Protein AF-A0A3N5E8N3-F1 (afdb_monomer_lite)

Foldseek 3Di:
DDDDDDDDDDDDDPPPPPPQDQFLVSVVVVVVVVCVVQQKDKDADPDCPPDDPQQARMKTDHPVCCVLPIEGERGGRPPGDRDPSNVVNQVVCVVVPYRYDYDD

pLDDT: mean 84.55, std 20.9, range [34.09, 98.62]

Radius of gyration: 21.03 Å; chains: 1; bounding box: 32×54×67 Å

Secondary structure (DSSP, 8-state):
-------------------S-SSHHHHHHHHHHHHHHTT-EEEE-S--TTS-TT--SEEEE-TT-GGG-EEEEEE--TTPPPPHHHHHHHHHHHHTT-EEEEE-

Structure (mmCIF, N/CA/C/O backbone):
data_AF-A0A3N5E8N3-F1
#
_entry.id   AF-A0A3N5E8N3-F1
#
loop_
_atom_site.group_PDB
_atom_site.id
_atom_site.type_symbol
_atom_site.label_atom_id
_atom_site.label_alt_id
_atom_site.label_comp_id
_atom_site.label_asym_id
_atom_site.label_entity_id
_atom_site.label_seq_id
_atom_site.pdbx_PDB_ins_code
_atom_site.Cartn_x
_atom_site.Cartn_y
_atom_site.Cartn_z
_atom_site.occupancy
_atom_site.B_iso_or_equiv
_atom_site.auth_seq_id
_atom_site.auth_comp_id
_atom_site.auth_asym_id
_atom_site.auth_atom_id
_atom_site.pdbx_PDB_model_num
ATOM 1 N N . MET A 1 1 ? -4.157 39.101 50.544 1.00 37.97 1 MET A N 1
ATOM 2 C CA . MET A 1 1 ? -4.757 40.149 49.690 1.00 37.97 1 MET A CA 1
ATOM 3 C C . MET A 1 1 ? -3.994 40.193 48.370 1.00 37.97 1 MET A C 1
ATOM 5 O O . MET A 1 1 ? -2.781 40.059 48.389 1.00 37.97 1 MET A O 1
ATOM 9 N N . HIS A 1 2 ? -4.735 40.267 47.262 1.00 34.53 2 HIS A N 1
ATOM 10 C CA . HIS A 1 2 ? -4.333 40.276 45.842 1.00 34.53 2 HIS A CA 1
ATOM 11 C C . HIS A 1 2 ? -3.105 41.179 45.528 1.00 34.53 2 HIS A C 1
ATOM 13 O O . HIS A 1 2 ? -2.884 42.145 46.244 1.00 34.53 2 HIS A O 1
ATOM 19 N N . ARG A 1 3 ? -2.307 40.999 44.460 1.00 39.47 3 ARG A N 1
ATOM 20 C CA . ARG A 1 3 ? -2.698 40.990 43.036 1.00 39.47 3 ARG A CA 1
ATOM 21 C C . ARG A 1 3 ? -1.598 40.449 42.100 1.00 39.47 3 ARG A C 1
ATOM 23 O O . ARG A 1 3 ? -0.409 40.617 42.330 1.00 39.47 3 ARG A O 1
ATOM 30 N N . HIS A 1 4 ? -2.099 39.880 41.009 1.00 35.75 4 HIS A N 1
ATOM 31 C CA . HIS A 1 4 ? -1.519 39.510 39.719 1.00 35.75 4 HIS A CA 1
ATOM 32 C C . HIS A 1 4 ? -0.325 40.318 39.173 1.00 35.75 4 HIS A C 1
ATOM 34 O O . HIS A 1 4 ? -0.393 41.538 39.051 1.00 35.75 4 HIS A O 1
ATOM 40 N N . GLY A 1 5 ? 0.676 39.589 38.666 1.00 34.09 5 GLY A N 1
ATOM 41 C CA . GLY A 1 5 ? 1.597 40.020 37.612 1.00 34.09 5 GLY A CA 1
ATOM 42 C C . GLY A 1 5 ? 1.440 39.079 36.418 1.00 34.09 5 GLY A C 1
ATOM 43 O O . GLY A 1 5 ? 1.886 37.938 36.451 1.00 34.09 5 GLY A O 1
ATOM 44 N N . THR A 1 6 ? 0.717 39.542 35.405 1.00 40.50 6 THR A N 1
ATOM 45 C CA . THR A 1 6 ? 0.292 38.772 34.232 1.00 40.50 6 THR A CA 1
ATOM 46 C C . THR A 1 6 ? 1.176 39.117 33.033 1.00 40.50 6 THR A C 1
ATOM 48 O O . THR A 1 6 ? 1.570 40.268 32.882 1.00 40.50 6 THR A O 1
ATOM 51 N N . GLN A 1 7 ? 1.311 38.147 32.123 1.00 36.31 7 GLN A N 1
ATOM 52 C CA . GLN A 1 7 ? 1.584 38.295 30.683 1.00 36.31 7 GLN A CA 1
ATOM 53 C C . GLN A 1 7 ? 3.047 38.410 30.236 1.00 36.31 7 GLN A C 1
ATOM 55 O O . GLN A 1 7 ? 3.576 39.500 30.039 1.00 36.31 7 GLN A O 1
ATOM 60 N N . GLN A 1 8 ? 3.615 37.268 29.837 1.00 43.03 8 GLN A N 1
ATOM 61 C CA . GLN A 1 8 ? 4.562 37.236 28.725 1.00 43.03 8 GLN A CA 1
ATOM 62 C C . GLN A 1 8 ? 3.820 36.727 27.482 1.00 43.03 8 GLN A C 1
ATOM 64 O O . GLN A 1 8 ? 3.396 35.578 27.385 1.00 43.03 8 GLN A O 1
ATOM 69 N N . ARG A 1 9 ? 3.552 37.665 26.572 1.00 40.75 9 ARG A N 1
ATOM 70 C CA . ARG A 1 9 ? 2.809 37.474 25.325 1.00 40.75 9 ARG A CA 1
ATOM 71 C C . ARG A 1 9 ? 3.748 36.849 24.293 1.00 40.75 9 ARG A C 1
ATOM 73 O O . ARG A 1 9 ? 4.579 37.559 23.737 1.00 40.75 9 ARG A O 1
ATOM 80 N N . TYR A 1 10 ? 3.573 35.573 23.967 1.00 36.00 10 TYR A N 1
ATOM 81 C CA . TYR A 1 10 ? 4.118 35.014 22.729 1.00 36.00 10 TYR A CA 1
ATOM 82 C C . TYR A 1 10 ? 3.103 35.243 21.607 1.00 36.00 10 TYR A C 1
ATOM 84 O O . TYR A 1 10 ? 2.073 34.578 21.520 1.00 36.00 10 TYR A O 1
ATOM 92 N N . ARG A 1 11 ? 3.361 36.252 20.768 1.00 49.19 11 ARG A N 1
ATOM 93 C CA . ARG A 1 11 ? 2.605 36.511 19.540 1.00 49.19 11 ARG A CA 1
ATOM 94 C C . ARG A 1 11 ? 3.473 36.210 18.320 1.00 49.19 11 ARG A C 1
ATOM 96 O O . ARG A 1 11 ? 4.503 36.838 18.133 1.00 49.19 11 ARG A O 1
ATOM 103 N N . ARG A 1 12 ? 2.888 35.374 17.457 1.00 46.28 12 ARG A N 1
ATOM 104 C CA . ARG A 1 12 ? 3.010 35.311 15.990 1.00 46.28 12 ARG A CA 1
ATOM 105 C C . ARG A 1 12 ? 4.297 34.749 15.396 1.00 46.28 12 ARG A C 1
ATOM 107 O O . ARG A 1 12 ? 5.239 35.459 15.084 1.00 46.28 12 ARG A O 1
ATOM 114 N N . GLY A 1 13 ? 4.171 33.473 15.062 1.00 40.22 13 GLY A N 1
ATOM 115 C CA . GLY A 1 13 ? 4.896 32.788 14.006 1.00 40.22 13 GLY A CA 1
ATOM 116 C C . GLY A 1 13 ? 4.363 31.366 13.922 1.00 40.22 13 GLY A C 1
ATOM 117 O O . GLY A 1 13 ? 5.089 30.434 14.234 1.00 40.22 13 GLY A O 1
ATOM 118 N N . ALA A 1 14 ? 3.068 31.193 13.626 1.00 50.19 14 ALA A N 1
ATOM 119 C CA . ALA A 1 14 ? 2.513 29.868 13.360 1.00 50.19 14 ALA A CA 1
ATOM 120 C C . ALA A 1 14 ? 3.075 29.393 12.015 1.00 50.19 14 ALA A C 1
ATOM 122 O O . ALA A 1 14 ? 2.446 29.536 10.973 1.00 50.19 14 ALA A O 1
ATOM 123 N N . MET A 1 15 ? 4.306 28.893 12.048 1.00 44.75 15 MET A N 1
ATOM 124 C CA . MET A 1 15 ? 4.814 27.991 11.037 1.00 44.75 15 MET A CA 1
ATOM 125 C C . MET A 1 15 ? 4.008 26.718 11.248 1.00 44.75 15 MET A C 1
ATOM 127 O O . MET A 1 15 ? 4.274 25.966 12.180 1.00 44.75 15 MET A O 1
ATOM 131 N N . THR A 1 16 ? 2.938 26.532 10.477 1.00 51.41 16 THR A N 1
ATOM 132 C CA . THR A 1 16 ? 2.376 25.193 10.322 1.00 51.41 16 THR A CA 1
ATOM 133 C C . THR A 1 16 ? 3.546 24.338 9.847 1.00 51.41 16 THR A C 1
ATOM 135 O O . THR A 1 16 ? 4.062 24.638 8.763 1.00 51.41 16 THR A O 1
ATOM 138 N N . PRO A 1 17 ? 4.058 23.371 10.633 1.00 50.78 17 PRO A N 1
ATOM 139 C CA . PRO A 1 17 ? 5.013 22.439 10.065 1.00 50.78 17 PRO A CA 1
ATOM 140 C C . PRO A 1 17 ? 4.329 21.840 8.837 1.00 50.78 17 PRO A C 1
ATOM 142 O O . PRO A 1 17 ? 3.120 21.593 8.870 1.00 50.78 17 PRO A O 1
ATOM 145 N N . ASP A 1 18 ? 5.068 21.721 7.738 1.00 53.91 18 ASP A N 1
ATOM 146 C CA . ASP A 1 18 ? 4.606 20.997 6.561 1.00 53.91 18 ASP A CA 1
ATOM 147 C C . ASP A 1 18 ? 4.234 19.590 7.050 1.00 53.91 18 ASP A C 1
ATOM 149 O O . ASP A 1 18 ? 5.102 18.770 7.326 1.00 53.91 18 ASP A O 1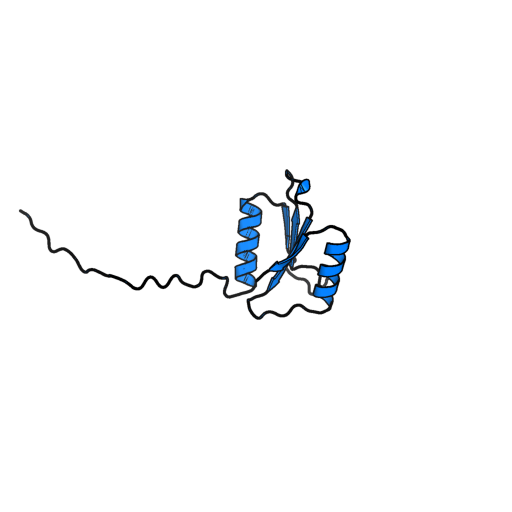
ATOM 153 N N . MET A 1 19 ? 2.940 19.368 7.294 1.00 55.97 19 MET A N 1
ATOM 154 C CA . MET A 1 19 ? 2.382 18.104 7.787 1.00 55.97 19 MET A CA 1
ATOM 155 C C . MET A 1 19 ? 2.391 17.043 6.682 1.00 55.97 19 MET A C 1
ATOM 157 O O . MET A 1 19 ? 1.908 15.930 6.892 1.00 55.97 19 MET A O 1
ATOM 161 N N . ALA A 1 20 ? 2.905 17.385 5.495 1.00 60.22 20 ALA A N 1
ATOM 162 C CA . ALA A 1 20 ? 3.214 16.411 4.475 1.00 60.22 20 ALA A CA 1
ATOM 163 C C . ALA A 1 20 ? 4.209 15.391 5.053 1.00 60.22 20 ALA A C 1
ATOM 165 O O . ALA A 1 20 ? 5.226 15.791 5.629 1.00 60.22 20 ALA A O 1
ATOM 166 N N . PRO A 1 21 ? 3.937 14.083 4.921 1.00 62.00 21 PRO A N 1
ATOM 167 C CA . PRO A 1 21 ? 4.852 13.060 5.400 1.00 62.00 21 PRO A CA 1
ATOM 168 C C . PRO A 1 21 ? 6.237 13.284 4.791 1.00 62.00 21 PRO A C 1
ATOM 170 O O . PRO A 1 21 ? 6.405 13.439 3.577 1.00 62.00 21 PRO A O 1
ATOM 173 N N . THR A 1 22 ? 7.249 13.334 5.652 1.00 73.56 22 THR A N 1
ATOM 174 C CA . THR A 1 22 ? 8.623 13.633 5.239 1.00 73.56 22 THR A CA 1
ATOM 175 C C . THR A 1 22 ? 9.313 12.403 4.651 1.00 73.56 22 THR A C 1
ATOM 177 O O . THR A 1 22 ? 10.272 12.533 3.884 1.00 73.56 22 THR A O 1
ATOM 180 N N . SER A 1 23 ? 8.783 11.206 4.934 1.00 90.19 23 SER A N 1
ATOM 181 C CA . SER A 1 23 ? 9.264 9.926 4.414 1.00 90.19 23 SER A CA 1
ATOM 182 C C . SER A 1 23 ? 8.146 9.022 3.878 1.00 90.19 23 SER A C 1
ATOM 184 O O . SER A 1 23 ? 6.974 9.156 4.219 1.00 90.19 23 SER A O 1
ATOM 186 N N . GLU A 1 24 ? 8.536 8.044 3.056 1.00 91.88 24 GLU A N 1
ATOM 187 C CA . GLU A 1 24 ? 7.642 6.992 2.545 1.00 91.88 24 GLU A CA 1
ATOM 188 C C . GLU A 1 24 ? 7.024 6.165 3.681 1.00 91.88 24 GLU A C 1
ATOM 190 O O . GLU A 1 24 ? 5.850 5.812 3.627 1.00 91.88 24 GLU A O 1
ATOM 195 N N . ARG A 1 25 ? 7.795 5.930 4.750 1.00 91.69 25 ARG A N 1
ATOM 196 C CA . ARG A 1 25 ? 7.330 5.219 5.942 1.00 91.69 25 ARG A CA 1
ATOM 197 C C . ARG A 1 25 ? 6.234 5.992 6.675 1.00 91.69 25 ARG A C 1
ATOM 199 O O . ARG A 1 25 ? 5.217 5.403 7.020 1.00 91.69 25 ARG A O 1
ATOM 206 N N . GLU A 1 26 ? 6.429 7.288 6.906 1.00 92.75 26 GLU A N 1
ATOM 207 C CA . GLU A 1 26 ? 5.418 8.130 7.562 1.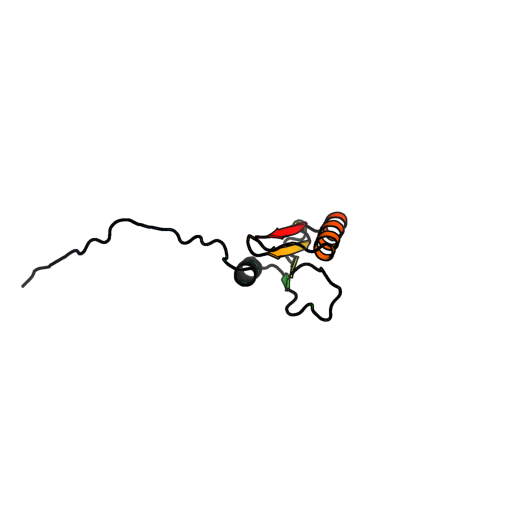00 92.75 26 GLU A CA 1
ATOM 208 C C . GLU A 1 26 ? 4.140 8.212 6.724 1.00 92.75 26 GLU A C 1
ATOM 210 O O . GLU A 1 26 ? 3.042 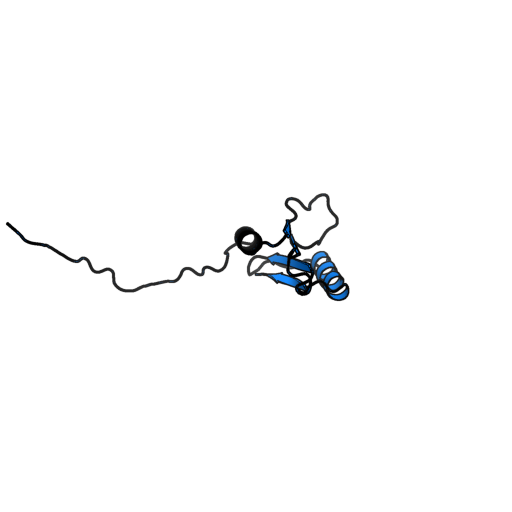8.103 7.267 1.00 92.75 26 GLU A O 1
ATOM 215 N N . LEU A 1 27 ? 4.271 8.337 5.397 1.00 93.38 27 LEU A N 1
ATOM 216 C CA . LEU A 1 27 ? 3.125 8.287 4.489 1.00 93.38 27 LEU A CA 1
ATOM 217 C C . LEU A 1 27 ? 2.383 6.951 4.622 1.00 93.38 27 LEU A C 1
ATOM 219 O O . LEU A 1 27 ? 1.159 6.935 4.720 1.00 93.38 27 LEU A O 1
ATOM 223 N N . GLN A 1 28 ? 3.112 5.835 4.672 1.00 94.50 28 GLN A N 1
ATOM 224 C CA . GLN A 1 28 ? 2.518 4.517 4.878 1.00 94.50 28 GLN A CA 1
ATOM 225 C C . GLN A 1 28 ? 1.764 4.424 6.202 1.00 94.50 28 GLN A C 1
ATOM 227 O O . GLN A 1 28 ? 0.630 3.951 6.210 1.00 94.50 28 GLN A O 1
ATOM 232 N N . GLU A 1 29 ? 2.356 4.888 7.302 1.00 94.38 29 GLU A N 1
ATOM 233 C CA . GLU A 1 29 ? 1.714 4.892 8.620 1.00 94.38 29 GLU A CA 1
ATOM 234 C C . GLU A 1 29 ? 0.417 5.721 8.609 1.00 94.38 29 GLU A C 1
ATOM 236 O O . GLU A 1 29 ? -0.609 5.257 9.109 1.00 94.38 29 GLU A O 1
ATOM 241 N N . GLN A 1 30 ? 0.414 6.891 7.958 1.00 95.06 30 GLN A N 1
ATOM 242 C CA . GLN A 1 30 ? -0.784 7.727 7.809 1.00 95.06 30 GLN A CA 1
ATOM 243 C C . GLN A 1 30 ? -1.872 7.059 6.957 1.00 95.06 30 GLN A C 1
ATOM 245 O O . GLN A 1 30 ? -3.034 7.019 7.361 1.00 95.06 30 GLN A O 1
ATOM 250 N N . VAL A 1 31 ? -1.514 6.508 5.792 1.00 95.50 31 VAL A N 1
ATOM 251 C CA . VAL A 1 31 ? -2.465 5.824 4.897 1.00 95.50 31 VAL A CA 1
ATOM 252 C C . VAL A 1 31 ? -3.078 4.607 5.587 1.00 95.50 31 VAL A C 1
ATOM 254 O O . VAL A 1 31 ? -4.286 4.394 5.497 1.00 95.50 31 VAL A O 1
ATOM 257 N N . VAL A 1 32 ? -2.266 3.832 6.307 1.00 95.88 32 VAL A N 1
ATOM 258 C CA . VAL A 1 32 ? -2.716 2.690 7.109 1.00 95.88 32 VAL A CA 1
ATOM 259 C C . VAL A 1 32 ? -3.694 3.131 8.196 1.00 95.88 32 VAL A C 1
ATOM 261 O O . VAL A 1 32 ? -4.774 2.553 8.298 1.00 95.88 32 VAL A O 1
ATOM 264 N N . ALA A 1 33 ? -3.357 4.172 8.961 1.00 96.56 33 ALA A N 1
ATOM 265 C CA . ALA A 1 33 ? -4.226 4.680 10.017 1.00 96.56 33 ALA A CA 1
ATOM 266 C C . ALA A 1 33 ? -5.574 5.175 9.468 1.00 96.56 33 ALA A C 1
ATOM 268 O O . ALA A 1 33 ? -6.613 4.919 10.071 1.00 96.56 33 ALA A O 1
ATOM 269 N N . LEU A 1 34 ? -5.578 5.843 8.309 1.00 97.06 34 LEU A N 1
ATOM 270 C CA . LEU A 1 34 ? -6.808 6.280 7.645 1.00 97.06 34 LEU A CA 1
ATOM 271 C C . LEU A 1 34 ? -7.631 5.096 7.132 1.00 97.06 34 LEU A C 1
ATOM 273 O O . LEU A 1 34 ? -8.842 5.069 7.331 1.00 97.06 34 LEU A O 1
ATOM 277 N N . ALA A 1 35 ? -6.992 4.116 6.493 1.00 97.06 35 ALA A N 1
ATOM 278 C CA . ALA A 1 35 ? -7.667 2.905 6.039 1.00 97.06 35 ALA A CA 1
ATOM 279 C C . ALA A 1 35 ? -8.364 2.196 7.212 1.00 97.06 35 ALA A C 1
ATOM 281 O O . ALA A 1 35 ? -9.548 1.880 7.106 1.00 97.06 35 ALA A O 1
ATOM 282 N N . ASP A 1 36 ? -7.671 2.042 8.342 1.00 97.19 36 ASP A N 1
ATOM 283 C CA . ASP A 1 36 ? -8.222 1.421 9.548 1.00 97.19 36 ASP A CA 1
ATOM 284 C C . ASP A 1 36 ? -9.364 2.265 10.147 1.00 97.19 36 ASP A C 1
ATOM 286 O O . ASP A 1 36 ? -10.431 1.730 10.453 1.00 97.19 36 ASP A O 1
ATOM 290 N N . LEU A 1 37 ? -9.189 3.590 10.245 1.00 98.12 37 LEU A N 1
ATOM 291 C CA . LEU A 1 37 ? -10.204 4.522 10.757 1.00 98.12 37 LEU A CA 1
ATOM 292 C C . LEU A 1 37 ? -11.506 4.477 9.946 1.00 98.12 37 LEU A C 1
ATOM 294 O O . LEU A 1 37 ? -12.594 4.556 10.514 1.00 98.12 37 LEU A O 1
ATOM 298 N N . TYR A 1 38 ? -11.396 4.354 8.623 1.00 97.75 38 TYR A N 1
ATOM 299 C CA . TYR A 1 38 ? -12.541 4.296 7.716 1.00 9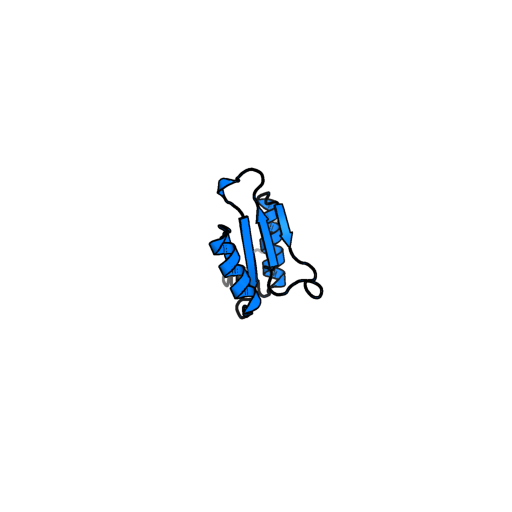7.75 38 TYR A CA 1
ATOM 300 C C . TYR A 1 38 ? -13.001 2.866 7.400 1.00 97.75 38 TYR A C 1
ATOM 302 O O . TYR A 1 38 ? -13.870 2.693 6.553 1.00 97.75 38 TYR A O 1
ATOM 310 N N . GLY A 1 39 ? -12.459 1.846 8.072 1.00 97.75 39 GLY A N 1
ATOM 311 C CA . GLY A 1 39 ? -12.942 0.466 7.968 1.00 97.75 39 GLY A CA 1
ATOM 312 C C . GLY A 1 39 ? -12.574 -0.262 6.672 1.00 97.75 39 GLY A C 1
ATOM 313 O O . GLY A 1 39 ? -13.256 -1.214 6.289 1.00 97.75 39 GLY A O 1
ATOM 314 N N . TRP A 1 40 ? -11.510 0.154 5.986 1.00 98.50 40 TRP A N 1
ATOM 315 C CA . TRP A 1 40 ? -10.983 -0.561 4.826 1.00 98.50 40 TRP A CA 1
ATOM 316 C C . TRP A 1 40 ? -10.250 -1.836 5.252 1.00 98.50 40 TRP A C 1
ATOM 318 O O . TRP A 1 40 ? -9.389 -1.817 6.130 1.00 98.50 40 TRP A O 1
ATOM 328 N N . LEU A 1 41 ? -10.521 -2.943 4.562 1.00 98.06 41 LEU A N 1
ATOM 329 C CA . LEU A 1 41 ? -9.685 -4.136 4.632 1.00 98.06 41 LEU A CA 1
ATOM 330 C C . LEU A 1 41 ? -8.469 -3.912 3.742 1.00 98.06 41 LEU A C 1
ATOM 332 O O . LEU A 1 41 ? -8.609 -3.765 2.529 1.00 98.06 41 LEU A O 1
ATOM 336 N N . ARG A 1 42 ? -7.278 -3.888 4.338 1.00 96.94 42 ARG A N 1
ATOM 337 C CA . ARG A 1 42 ? -6.025 -3.610 3.633 1.00 96.94 42 ARG A CA 1
ATOM 338 C C . ARG A 1 42 ? -5.009 -4.736 3.775 1.00 96.94 42 ARG A C 1
ATOM 340 O O . ARG A 1 42 ? -4.923 -5.407 4.799 1.00 96.94 42 ARG A O 1
ATOM 347 N N . TYR A 1 43 ? -4.168 -4.851 2.763 1.00 95.88 43 TYR A N 1
ATOM 348 C CA . TYR A 1 43 ? -2.927 -5.602 2.764 1.00 95.88 43 TYR A CA 1
ATOM 349 C C . TYR A 1 43 ? -1.789 -4.640 2.421 1.00 95.88 43 TYR A C 1
ATOM 351 O O . TYR A 1 43 ? -1.923 -3.837 1.502 1.00 95.88 43 TYR A O 1
ATOM 359 N N . HIS A 1 44 ? -0.681 -4.712 3.155 1.00 91.25 44 HIS A N 1
ATOM 360 C CA . HIS A 1 44 ? 0.539 -3.976 2.830 1.00 91.25 44 HIS A CA 1
ATOM 361 C C . HIS A 1 44 ? 1.731 -4.931 2.880 1.00 91.25 44 HIS A C 1
ATOM 363 O O . HIS A 1 44 ? 1.815 -5.783 3.770 1.00 91.25 44 HIS A O 1
ATOM 369 N N . THR A 1 45 ? 2.639 -4.816 1.915 1.00 77.75 45 THR A N 1
ATOM 370 C CA . THR A 1 45 ? 3.761 -5.752 1.784 1.00 77.75 45 THR A CA 1
ATOM 371 C C . THR A 1 45 ? 4.890 -5.335 2.724 1.00 77.75 45 THR A C 1
ATOM 373 O O . THR A 1 45 ? 5.620 -4.394 2.440 1.00 77.75 45 THR A O 1
ATOM 376 N N . PHE A 1 46 ? 5.052 -6.029 3.852 1.00 73.25 46 PHE A N 1
ATOM 377 C CA . PHE A 1 46 ? 6.071 -5.678 4.853 1.00 73.25 46 PHE A CA 1
ATOM 378 C C . PHE A 1 46 ? 7.512 -5.975 4.389 1.00 73.25 46 PHE A C 1
ATOM 380 O O . PHE A 1 46 ? 8.439 -5.244 4.730 1.0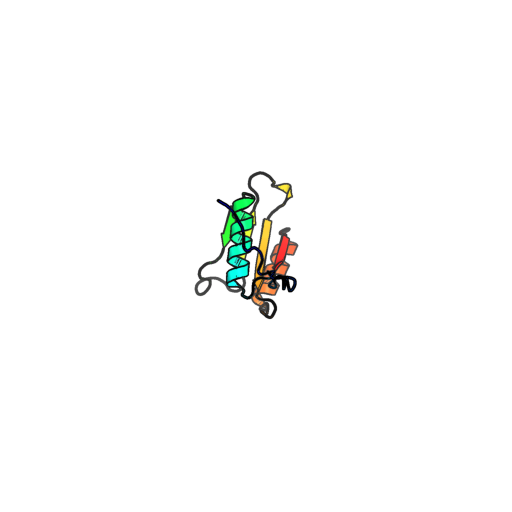0 73.25 46 PHE A O 1
ATOM 387 N N . ASP A 1 47 ? 7.709 -7.036 3.598 1.00 78.25 47 ASP A N 1
ATOM 388 C CA . ASP A 1 47 ? 8.998 -7.393 2.992 1.00 78.25 47 ASP A CA 1
ATOM 389 C C . ASP A 1 47 ? 8.780 -8.028 1.612 1.00 78.25 47 ASP A C 1
ATOM 391 O O . ASP A 1 47 ? 8.308 -9.159 1.494 1.00 78.25 47 ASP A O 1
ATOM 395 N N . SER A 1 48 ? 9.115 -7.290 0.555 1.00 78.69 48 SER A N 1
ATOM 396 C CA . SER A 1 48 ? 8.908 -7.702 -0.838 1.00 78.69 48 SER A CA 1
ATOM 397 C C . SER A 1 48 ? 10.108 -8.424 -1.458 1.00 78.69 48 SER A C 1
ATOM 399 O O . SER A 1 48 ? 10.024 -8.875 -2.599 1.00 78.69 48 SER A O 1
ATOM 401 N N . ARG A 1 49 ? 11.226 -8.591 -0.733 1.00 82.75 49 ARG A N 1
ATOM 402 C CA . ARG A 1 49 ? 12.493 -9.102 -1.303 1.00 82.75 49 ARG A CA 1
ATOM 403 C C . ARG A 1 49 ? 12.419 -10.542 -1.817 1.00 82.75 49 ARG A C 1
ATOM 405 O O . ARG A 1 49 ? 13.289 -10.958 -2.575 1.00 82.75 49 ARG A O 1
ATOM 412 N N . ARG A 1 50 ? 11.412 -11.311 -1.393 1.00 87.12 50 ARG A N 1
ATOM 413 C CA . ARG A 1 50 ? 11.160 -12.699 -1.828 1.00 87.12 50 ARG A CA 1
ATOM 414 C C . ARG A 1 50 ? 9.904 -12.841 -2.694 1.00 87.12 50 ARG A C 1
ATOM 416 O O . ARG A 1 50 ? 9.458 -13.959 -2.936 1.00 87.12 50 ARG A O 1
ATOM 423 N N . SER A 1 51 ? 9.346 -11.725 -3.150 1.00 87.38 51 SER A N 1
ATOM 424 C CA . SER A 1 51 ? 8.121 -11.672 -3.945 1.00 87.38 51 SER A CA 1
ATOM 425 C C . SER A 1 51 ? 8.415 -11.223 -5.374 1.00 87.38 51 SER A C 1
ATOM 427 O O . SER A 1 51 ? 9.481 -10.682 -5.673 1.00 87.38 51 SER A O 1
ATOM 429 N N . SER A 1 52 ? 7.447 -11.429 -6.271 1.00 89.75 52 SER A N 1
ATOM 430 C CA . SER A 1 52 ? 7.517 -10.836 -7.610 1.00 89.75 52 SER A CA 1
ATOM 431 C C . SER A 1 52 ? 7.616 -9.308 -7.498 1.00 89.75 52 SER A C 1
ATOM 433 O O . SER A 1 52 ? 6.869 -8.708 -6.719 1.00 89.75 52 SER A O 1
ATOM 435 N N . PRO A 1 53 ? 8.523 -8.660 -8.245 1.00 92.50 53 PRO A N 1
ATOM 436 C CA . PRO A 1 53 ? 8.799 -7.245 -8.063 1.00 92.50 53 PRO A CA 1
ATOM 437 C C . PRO A 1 53 ? 7.638 -6.362 -8.527 1.00 92.50 53 PRO A C 1
ATOM 439 O O . PRO A 1 53 ? 6.944 -6.653 -9.503 1.00 92.50 53 PRO A O 1
ATOM 442 N N . GLY A 1 54 ? 7.504 -5.219 -7.858 1.00 94.19 54 GLY A N 1
ATOM 443 C CA . GLY A 1 54 ? 6.693 -4.091 -8.303 1.00 94.19 54 GLY A CA 1
ATOM 444 C C . GLY A 1 54 ? 5.202 -4.162 -7.993 1.00 94.19 54 GLY A C 1
ATOM 445 O O . GLY A 1 54 ? 4.470 -3.289 -8.448 1.00 94.19 54 GLY A O 1
ATOM 446 N N . PHE A 1 55 ? 4.744 -5.155 -7.230 1.00 95.56 55 PHE A N 1
ATOM 447 C CA . PHE A 1 55 ? 3.393 -5.095 -6.682 1.00 95.56 55 PHE A CA 1
ATOM 448 C C . PHE A 1 55 ? 3.248 -3.850 -5.780 1.00 95.56 55 PHE A C 1
ATOM 450 O O . PHE A 1 55 ? 4.210 -3.542 -5.071 1.00 95.56 55 PHE A O 1
ATOM 457 N N . PRO A 1 56 ? 2.103 -3.139 -5.801 1.00 95.88 56 PRO A N 1
ATOM 458 C CA . PRO A 1 56 ? 1.923 -1.920 -5.012 1.00 95.88 56 PRO A CA 1
ATOM 459 C C . PRO A 1 56 ? 2.111 -2.136 -3.507 1.00 95.88 56 PRO A C 1
ATOM 461 O O . PRO A 1 56 ? 1.789 -3.202 -2.974 1.00 95.88 56 PRO A O 1
ATOM 464 N N . ASP A 1 57 ? 2.583 -1.094 -2.822 1.00 94.94 57 ASP A N 1
ATOM 465 C CA . ASP A 1 57 ? 2.872 -1.128 -1.383 1.00 94.94 57 ASP A CA 1
ATOM 466 C C . ASP A 1 57 ? 1.635 -1.461 -0.537 1.00 94.94 57 ASP A C 1
ATOM 468 O O . ASP A 1 57 ? 1.745 -2.176 0.463 1.00 94.94 57 ASP A O 1
ATOM 472 N N . LEU A 1 58 ? 0.455 -0.984 -0.952 1.00 96.44 58 LEU A N 1
ATOM 473 C CA . LEU A 1 58 ? -0.818 -1.219 -0.274 1.00 96.44 58 LEU A CA 1
ATOM 474 C C . LEU A 1 58 ? -1.936 -1.558 -1.264 1.00 96.44 58 LEU A C 1
ATOM 476 O O . LEU A 1 58 ? -2.100 -0.901 -2.288 1.00 96.44 58 LEU A O 1
ATOM 480 N N . VAL A 1 59 ? -2.763 -2.543 -0.921 1.00 97.69 59 VAL A N 1
ATOM 481 C CA . VAL A 1 59 ? -4.027 -2.846 -1.607 1.00 97.69 59 VAL A CA 1
ATOM 482 C C . VAL A 1 59 ? -5.147 -2.881 -0.582 1.00 97.69 59 VAL A C 1
ATOM 484 O O . VAL A 1 59 ? -4.970 -3.443 0.496 1.00 97.69 59 VAL A O 1
ATOM 487 N N . ALA A 1 60 ? -6.295 -2.287 -0.897 1.00 98.19 60 ALA A N 1
ATOM 488 C CA . ALA A 1 60 ? -7.426 -2.235 0.015 1.00 98.19 60 ALA A CA 1
ATOM 489 C C . ALA A 1 60 ? -8.780 -2.355 -0.691 1.00 98.19 60 ALA A C 1
ATOM 491 O O . ALA A 1 60 ? -8.937 -1.969 -1.850 1.00 98.19 60 ALA A O 1
ATOM 492 N N . VAL A 1 61 ? -9.762 -2.870 0.047 1.00 98.44 61 VAL A N 1
ATOM 493 C CA . VAL A 1 61 ? -11.177 -2.951 -0.334 1.00 98.44 61 VAL A CA 1
ATOM 494 C C . VAL A 1 61 ? -12.049 -2.520 0.837 1.00 98.44 61 VAL A C 1
ATOM 496 O O . VAL A 1 61 ? -11.718 -2.784 1.994 1.00 98.44 61 VAL A O 1
ATOM 499 N N . HIS A 1 62 ? -13.175 -1.870 0.558 1.00 98.38 62 HIS A N 1
ATOM 500 C CA . HIS A 1 62 ? -14.119 -1.508 1.607 1.00 98.38 62 HIS A CA 1
ATOM 501 C C . HIS A 1 62 ? -15.219 -2.578 1.722 1.00 98.38 62 HIS A C 1
ATOM 503 O O . HIS A 1 62 ? -16.007 -2.743 0.787 1.00 98.38 62 HIS A O 1
ATOM 509 N N . PRO A 1 63 ? -15.340 -3.291 2.858 1.00 97.81 63 PRO A N 1
ATOM 510 C CA . PRO A 1 63 ? -16.228 -4.452 2.977 1.00 97.81 63 PRO A CA 1
ATOM 511 C C . PRO A 1 63 ? -17.719 -4.106 2.852 1.00 97.81 63 PRO A C 1
ATOM 513 O O . PRO A 1 63 ? -18.518 -4.964 2.494 1.00 97.81 63 PRO A O 1
ATOM 516 N N . LEU A 1 64 ? -18.103 -2.853 3.130 1.00 98.06 64 LEU A N 1
ATOM 517 C CA . LEU A 1 64 ? -19.500 -2.386 3.093 1.00 98.06 64 LEU A CA 1
ATOM 518 C C . LEU A 1 64 ? -19.807 -1.411 1.940 1.00 98.06 64 LEU A C 1
ATOM 520 O O . LEU A 1 64 ? -20.890 -0.824 1.907 1.00 98.06 64 LEU A O 1
ATOM 524 N N . ARG A 1 65 ? -18.834 -1.163 1.054 1.00 97.62 65 ARG A N 1
ATOM 525 C CA . ARG A 1 65 ? -18.938 -0.211 -0.070 1.00 97.62 65 ARG A CA 1
ATOM 526 C C . ARG A 1 65 ? -18.297 -0.827 -1.321 1.00 97.62 65 ARG A C 1
ATOM 528 O O . ARG A 1 65 ? -17.240 -0.367 -1.754 1.00 97.62 65 ARG A O 1
ATOM 535 N N . PRO A 1 66 ? -18.864 -1.924 -1.857 1.00 94.25 66 PRO A N 1
ATOM 536 C CA . PRO A 1 66 ? -18.291 -2.636 -3.001 1.00 94.25 66 PRO A CA 1
ATOM 537 C C . PRO A 1 66 ? -18.155 -1.761 -4.257 1.00 94.25 66 PRO A C 1
ATOM 539 O O . PRO A 1 66 ? -17.264 -1.990 -5.069 1.00 94.25 66 PRO A O 1
ATOM 542 N N . GLU A 1 67 ? -18.989 -0.731 -4.402 1.00 97.12 67 GLU A N 1
ATOM 543 C CA . GLU A 1 67 ? -18.945 0.243 -5.492 1.00 97.12 67 GLU A CA 1
ATOM 544 C C . GLU A 1 67 ? -17.671 1.103 -5.505 1.00 97.12 67 GLU A C 1
ATOM 546 O O . GLU A 1 67 ? -17.342 1.686 -6.535 1.00 97.12 67 GLU A O 1
ATOM 551 N N . TRP A 1 68 ? -16.929 1.168 -4.392 1.00 96.94 68 TRP A N 1
ATOM 552 C CA . TRP A 1 68 ? -15.623 1.838 -4.333 1.00 96.94 68 TRP A CA 1
ATOM 553 C C . TRP A 1 68 ? -14.489 0.986 -4.919 1.00 96.94 68 TRP A C 1
ATOM 555 O O . TRP A 1 68 ? -13.394 1.497 -5.156 1.00 96.94 68 TRP A O 1
ATOM 565 N N . GLY A 1 69 ? -14.745 -0.300 -5.173 1.00 97.31 69 GLY A N 1
ATOM 566 C CA . GLY A 1 69 ? -13.814 -1.202 -5.834 1.00 97.31 69 GLY A CA 1
ATOM 567 C C . GLY A 1 69 ? -12.534 -1.488 -5.042 1.00 97.31 69 GLY A C 1
ATOM 568 O O . GLY A 1 69 ? -12.464 -1.353 -3.819 1.00 97.31 69 GLY A O 1
ATOM 569 N N . ILE A 1 70 ? -11.515 -1.938 -5.775 1.00 98.44 70 ILE A N 1
ATOM 570 C CA . ILE A 1 70 ? -10.177 -2.219 -5.247 1.00 98.44 70 ILE A CA 1
ATOM 571 C C . ILE A 1 70 ? -9.318 -0.972 -5.423 1.00 98.44 70 ILE A C 1
ATOM 573 O O . ILE A 1 70 ? -9.199 -0.457 -6.536 1.00 98.44 70 ILE A O 1
ATOM 577 N N . ILE A 1 71 ? -8.664 -0.533 -4.352 1.00 98.12 71 ILE A N 1
ATOM 578 C CA . ILE A 1 71 ? -7.643 0.514 -4.400 1.00 98.12 71 ILE A CA 1
ATOM 579 C C . ILE A 1 71 ? -6.266 -0.132 -4.278 1.00 98.12 71 ILE A C 1
ATOM 581 O O . ILE A 1 71 ? -6.056 -0.998 -3.431 1.00 98.12 71 ILE A O 1
ATOM 585 N N . ALA A 1 72 ? -5.319 0.309 -5.104 1.00 98.25 72 ALA A N 1
ATOM 586 C CA . ALA A 1 72 ? -3.920 -0.093 -5.022 1.00 98.25 72 ALA A CA 1
ATOM 587 C C . ALA A 1 72 ? -3.009 1.142 -4.999 1.00 98.25 72 ALA A C 1
ATOM 589 O O . ALA A 1 72 ? -3.008 1.951 -5.927 1.00 98.25 72 ALA A O 1
ATOM 590 N N . LEU A 1 73 ? -2.242 1.316 -3.930 1.00 97.81 73 LEU A N 1
ATOM 591 C CA . LEU A 1 73 ? -1.430 2.500 -3.689 1.00 97.81 73 LEU A CA 1
ATOM 592 C C . LEU A 1 73 ? 0.051 2.134 -3.706 1.00 97.81 73 LEU A C 1
ATOM 594 O O . LEU A 1 73 ? 0.505 1.293 -2.936 1.00 97.81 73 LEU A O 1
ATOM 598 N N . GLU A 1 74 ? 0.791 2.802 -4.581 1.00 97.44 74 GLU A N 1
ATOM 599 C CA . GLU A 1 74 ? 2.250 2.851 -4.563 1.00 97.44 74 GLU A CA 1
ATOM 600 C C . GLU A 1 74 ? 2.658 4.102 -3.783 1.00 97.44 74 GLU A C 1
ATOM 602 O O . GLU A 1 74 ? 2.380 5.225 -4.211 1.00 97.44 74 GLU A O 1
ATOM 607 N N . LEU A 1 75 ? 3.272 3.929 -2.621 1.00 95.69 75 LEU A N 1
ATOM 608 C CA . LEU A 1 75 ? 3.609 5.020 -1.719 1.00 95.69 75 LEU A CA 1
ATOM 609 C C . LEU A 1 75 ? 5.042 5.450 -1.986 1.00 95.69 75 LEU A C 1
ATOM 611 O O . LEU A 1 75 ? 5.956 4.635 -2.050 1.00 95.69 75 LEU A O 1
ATOM 615 N N . LYS A 1 76 ? 5.270 6.747 -2.170 1.00 94.31 76 LYS A N 1
ATOM 616 C CA . LYS A 1 76 ? 6.614 7.277 -2.391 1.00 94.31 76 LYS A CA 1
ATOM 617 C C . LYS A 1 76 ? 6.794 8.543 -1.589 1.00 94.31 76 LYS A C 1
ATOM 619 O O . LYS A 1 76 ? 5.938 9.413 -1.619 1.00 94.31 76 LYS A O 1
ATOM 624 N N . ALA A 1 77 ? 7.967 8.727 -0.988 1.00 91.69 77 ALA A N 1
ATOM 625 C CA . ALA A 1 77 ? 8.352 10.063 -0.528 1.00 91.69 77 ALA A CA 1
ATOM 626 C C . ALA A 1 77 ? 8.252 11.075 -1.690 1.00 91.69 77 ALA A C 1
ATOM 628 O O . ALA A 1 77 ? 8.343 10.698 -2.863 1.00 91.69 77 ALA A O 1
ATOM 629 N N . LYS A 1 78 ? 8.169 12.377 -1.402 1.00 89.38 78 LYS A N 1
ATOM 630 C CA . LYS A 1 78 ? 8.022 13.449 -2.413 1.00 89.38 78 LYS A CA 1
ATOM 631 C C . LYS A 1 78 ? 8.966 13.339 -3.625 1.00 89.38 78 LYS A C 1
ATOM 633 O O . LYS A 1 78 ? 8.582 13.689 -4.737 1.00 89.38 78 LYS A O 1
ATOM 638 N N . ARG A 1 79 ? 10.191 12.826 -3.433 1.00 88.38 79 ARG A N 1
ATOM 639 C CA . ARG A 1 79 ? 11.207 12.605 -4.489 1.00 88.38 79 ARG A CA 1
ATOM 640 C C . ARG A 1 79 ? 11.432 11.130 -4.867 1.00 88.38 79 ARG A C 1
ATOM 642 O O . ARG A 1 79 ? 12.288 10.847 -5.702 1.00 88.38 79 ARG A O 1
ATOM 649 N N . GLY A 1 80 ? 10.696 10.196 -4.264 1.00 91.38 80 GLY A N 1
ATOM 650 C CA . GLY A 1 80 ? 10.802 8.761 -4.538 1.00 91.38 80 GLY A CA 1
ATOM 651 C C . GLY A 1 80 ? 10.422 8.439 -5.982 1.00 91.38 80 GLY A C 1
ATOM 652 O O . GLY A 1 80 ? 9.471 9.007 -6.524 1.00 91.38 80 GLY A O 1
ATOM 653 N N . ARG A 1 81 ? 11.169 7.548 -6.632 1.00 95.12 81 ARG A N 1
ATOM 654 C CA . ARG A 1 81 ? 10.935 7.167 -8.032 1.00 95.12 81 ARG A CA 1
ATOM 655 C C . ARG A 1 81 ? 10.119 5.884 -8.106 1.00 95.12 81 ARG A C 1
ATOM 657 O O . ARG A 1 81 ? 10.320 4.983 -7.303 1.00 95.12 81 ARG A O 1
ATOM 664 N N . VAL A 1 82 ? 9.239 5.813 -9.097 1.00 96.62 82 VAL A N 1
ATOM 665 C CA . VAL A 1 82 ? 8.496 4.597 -9.437 1.00 96.62 82 VAL A CA 1
ATOM 666 C C . VAL A 1 82 ? 9.352 3.783 -10.398 1.00 96.62 82 VAL A C 1
ATOM 668 O O . VAL A 1 82 ? 9.861 4.316 -11.386 1.00 96.62 82 VAL A O 1
ATOM 671 N N . THR A 1 83 ? 9.550 2.508 -10.095 1.00 96.88 83 THR A N 1
ATOM 672 C CA . THR A 1 83 ? 10.316 1.594 -10.949 1.00 96.88 83 THR A CA 1
ATOM 673 C C . THR A 1 83 ? 9.496 1.157 -12.172 1.00 96.88 83 THR A C 1
ATOM 675 O O . THR A 1 83 ? 8.263 1.186 -12.131 1.00 96.88 83 THR A O 1
ATOM 678 N N . PRO A 1 84 ? 10.133 0.682 -13.261 1.00 97.81 84 PRO A N 1
ATOM 679 C CA . PRO A 1 84 ? 9.403 0.154 -14.417 1.00 97.81 84 PRO A CA 1
ATOM 680 C C . PRO A 1 84 ? 8.443 -0.994 -14.068 1.00 97.81 84 PRO A C 1
ATOM 682 O O . PRO A 1 84 ? 7.340 -1.055 -14.608 1.00 97.81 84 PRO A O 1
ATOM 685 N N . ALA A 1 85 ? 8.826 -1.872 -13.132 1.00 97.25 85 ALA A N 1
ATOM 686 C CA . ALA A 1 85 ? 7.977 -2.971 -12.672 1.00 97.25 85 ALA A CA 1
ATOM 687 C C . ALA A 1 85 ? 6.722 -2.460 -11.943 1.00 97.25 85 ALA A C 1
ATOM 689 O O . ALA A 1 85 ? 5.618 -2.919 -12.229 1.00 97.25 85 ALA A O 1
ATOM 690 N N . GLN A 1 86 ? 6.872 -1.463 -11.066 1.00 97.31 86 GLN A N 1
ATOM 691 C CA . GLN A 1 86 ? 5.741 -0.821 -10.384 1.00 97.31 86 GLN A CA 1
ATOM 692 C C . GLN A 1 86 ? 4.812 -0.122 -11.373 1.00 97.31 86 GLN A C 1
ATOM 694 O O . GLN A 1 86 ? 3.596 -0.289 -11.322 1.00 97.31 86 GLN A O 1
ATOM 699 N N . GLN A 1 87 ? 5.379 0.597 -12.345 1.00 98.31 87 GLN A N 1
ATOM 700 C CA . GLN A 1 87 ? 4.597 1.235 -13.399 1.00 98.31 87 GLN A CA 1
ATOM 701 C C . GLN A 1 87 ? 3.788 0.206 -14.207 1.00 98.31 87 GLN A C 1
ATOM 703 O O . GLN A 1 87 ? 2.617 0.447 -14.512 1.00 98.31 87 GLN A O 1
ATOM 708 N N . ALA A 1 88 ? 4.381 -0.947 -14.536 1.00 98.31 88 ALA A N 1
ATOM 709 C CA . ALA A 1 88 ? 3.695 -2.022 -15.247 1.00 98.31 88 ALA A CA 1
ATOM 710 C C . ALA A 1 88 ? 2.502 -2.570 -14.447 1.00 98.31 88 ALA A C 1
ATOM 712 O O . ALA A 1 88 ? 1.404 -2.681 -15.001 1.00 98.31 88 ALA A O 1
ATOM 713 N N . TRP A 1 89 ? 2.686 -2.832 -13.149 1.00 97.94 89 TRP A N 1
ATOM 714 C CA . TRP A 1 89 ? 1.613 -3.264 -12.251 1.00 97.94 89 TRP A CA 1
ATOM 715 C C . TRP A 1 89 ? 0.497 -2.231 -12.130 1.00 97.94 89 TRP A C 1
ATOM 717 O O . TRP A 1 89 ? -0.667 -2.578 -12.316 1.00 97.94 89 TRP A O 1
ATOM 727 N N . ILE A 1 90 ? 0.827 -0.958 -11.899 1.00 98.38 90 ILE A N 1
ATOM 728 C CA . ILE A 1 90 ? -0.163 0.125 -11.793 1.00 98.38 90 ILE A CA 1
ATOM 729 C C . ILE A 1 90 ? -1.020 0.196 -13.063 1.00 98.38 90 ILE A C 1
ATOM 731 O O . ILE A 1 90 ? -2.247 0.280 -12.988 1.00 98.38 90 ILE A O 1
ATOM 735 N N . MET A 1 91 ? -0.397 0.128 -14.243 1.00 98.56 91 MET A N 1
ATOM 736 C CA . MET A 1 91 ? -1.134 0.136 -15.508 1.00 98.56 91 MET A CA 1
ATOM 737 C C . MET A 1 91 ? -2.008 -1.110 -15.686 1.00 98.56 91 MET A C 1
ATOM 739 O O . MET A 1 91 ? -3.136 -0.995 -16.165 1.00 98.56 91 MET A O 1
ATOM 743 N N . ALA A 1 92 ? -1.504 -2.292 -15.327 1.00 98.56 92 ALA A N 1
ATOM 744 C CA . ALA A 1 92 ? -2.260 -3.537 -15.425 1.00 98.56 92 ALA A CA 1
ATOM 745 C C . ALA A 1 92 ? -3.476 -3.543 -14.487 1.00 98.56 92 ALA A C 1
ATOM 747 O O . ALA A 1 92 ? -4.576 -3.864 -14.928 1.00 98.56 92 ALA A O 1
ATOM 748 N N . LEU A 1 93 ? -3.300 -3.107 -13.239 1.00 98.44 93 LEU A N 1
ATOM 749 C CA . LEU A 1 93 ? -4.368 -3.011 -12.243 1.00 98.44 93 LEU A CA 1
ATOM 750 C C . LEU A 1 93 ? -5.463 -2.031 -12.674 1.00 98.44 93 LEU A C 1
ATOM 752 O O . LEU A 1 93 ? -6.641 -2.364 -12.582 1.00 98.44 93 LEU A O 1
ATOM 756 N N . ARG A 1 94 ? -5.091 -0.873 -13.239 1.00 98.56 94 ARG A N 1
ATOM 757 C CA . ARG A 1 94 ? -6.061 0.065 -13.834 1.00 98.56 94 ARG A CA 1
ATOM 758 C C . ARG A 1 94 ? -6.879 -0.577 -14.946 1.00 98.56 94 ARG A C 1
ATOM 760 O O . ARG A 1 94 ? -8.097 -0.442 -14.959 1.00 98.56 94 ARG A O 1
ATOM 767 N N . ARG A 1 95 ? -6.228 -1.294 -15.870 1.00 98.62 95 ARG A N 1
ATOM 768 C CA . ARG A 1 95 ? -6.929 -2.005 -16.955 1.00 98.62 95 ARG A CA 1
ATOM 769 C C . ARG A 1 95 ? -7.847 -3.110 -16.436 1.00 98.62 95 ARG A C 1
ATOM 771 O O . ARG A 1 95 ? -8.864 -3.377 -17.060 1.00 98.62 95 ARG A O 1
ATOM 778 N N . ALA A 1 96 ? -7.498 -3.725 -15.310 1.00 98.38 96 ALA A N 1
ATOM 779 C CA . ALA A 1 96 ? -8.319 -4.728 -14.640 1.00 98.38 96 ALA A CA 1
ATOM 780 C C . ALA A 1 96 ? -9.472 -4.129 -13.807 1.00 98.38 96 ALA A C 1
ATOM 782 O O . ALA A 1 96 ? -10.241 -4.883 -13.220 1.00 98.38 96 ALA A O 1
ATOM 783 N N . GLY A 1 97 ? -9.605 -2.798 -13.749 1.00 98.12 97 GLY A N 1
ATOM 784 C CA . GLY A 1 97 ? -10.698 -2.109 -13.057 1.00 98.12 97 GLY A CA 1
ATOM 785 C C . GLY A 1 97 ? -10.383 -1.639 -11.634 1.00 98.12 97 GLY A C 1
ATOM 786 O O . GLY A 1 97 ? -11.271 -1.117 -10.969 1.00 98.12 97 GLY A O 1
ATOM 787 N N . ALA A 1 98 ? -9.145 -1.784 -11.155 1.00 98.38 98 ALA A N 1
ATOM 788 C CA . ALA A 1 98 ? -8.742 -1.251 -9.855 1.00 98.38 98 ALA A CA 1
ATOM 789 C C . ALA A 1 98 ? -8.341 0.233 -9.936 1.00 98.38 98 ALA A C 1
ATOM 791 O O . ALA A 1 98 ? -7.720 0.695 -10.900 1.00 98.38 98 ALA A O 1
ATOM 792 N N . HIS A 1 99 ? -8.600 0.976 -8.864 1.00 98.25 99 HIS A N 1
ATOM 793 C CA . HIS A 1 99 ? -8.101 2.333 -8.666 1.00 98.25 99 HIS A CA 1
ATOM 794 C C . HIS A 1 99 ? -6.640 2.289 -8.199 1.00 98.25 99 HIS A C 1
ATOM 796 O O . HIS A 1 99 ? -6.352 2.329 -7.003 1.00 98.25 99 HIS A O 1
ATOM 802 N N . ALA A 1 100 ? -5.702 2.179 -9.147 1.00 98.44 100 ALA A N 1
ATOM 803 C CA . ALA A 1 100 ? -4.272 2.151 -8.833 1.00 98.44 100 ALA A CA 1
ATOM 804 C C . ALA A 1 100 ? -3.606 3.530 -8.985 1.00 98.44 100 ALA A C 1
ATOM 806 O O . ALA A 1 100 ? -3.781 4.183 -10.017 1.00 98.44 100 ALA A O 1
ATOM 807 N N . GLN A 1 101 ? -2.815 3.987 -8.012 1.00 97.56 101 GLN A N 1
ATOM 808 C CA . GLN A 1 101 ? -2.155 5.300 -8.071 1.00 97.56 101 GLN A CA 1
ATOM 809 C C . GLN A 1 101 ? -0.859 5.381 -7.261 1.00 97.56 101 GLN A C 1
ATOM 811 O O . GLN A 1 101 ? -0.649 4.621 -6.322 1.00 97.56 101 GLN A O 1
ATOM 816 N N . VAL A 1 102 ? -0.017 6.351 -7.623 1.00 97.38 102 VAL A N 1
ATOM 817 C CA . VAL A 1 102 ? 1.161 6.743 -6.841 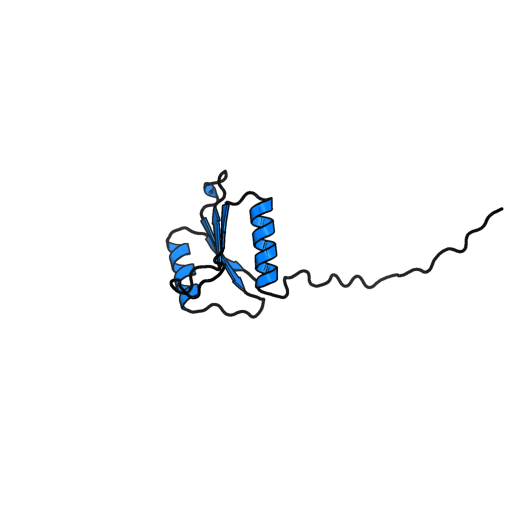1.00 97.38 102 VAL A CA 1
ATOM 818 C C . VAL A 1 102 ? 0.742 7.847 -5.878 1.00 97.38 102 VAL A C 1
ATOM 820 O O . VAL A 1 102 ? 0.186 8.851 -6.322 1.00 97.38 102 VAL A O 1
ATOM 823 N N . VAL A 1 103 ? 1.018 7.676 -4.590 1.00 95.94 103 VAL A N 1
ATOM 824 C CA . VAL A 1 103 ? 0.711 8.645 -3.529 1.00 95.94 103 VAL A CA 1
ATOM 825 C C . VAL A 1 103 ? 2.017 9.203 -2.973 1.00 95.94 103 VAL A C 1
ATOM 827 O O . VAL A 1 103 ? 3.008 8.475 -2.872 1.00 95.94 103 VAL A O 1
ATOM 830 N N . ARG A 1 104 ? 2.029 10.503 -2.668 1.00 92.38 104 ARG A N 1
ATOM 831 C CA . ARG A 1 104 ? 3.204 11.252 -2.216 1.00 92.38 104 ARG A CA 1
ATOM 832 C C . ARG A 1 104 ? 2.887 12.167 -1.055 1.00 92.38 104 ARG A C 1
ATOM 834 O O . ARG A 1 104 ? 1.735 12.649 -1.024 1.00 92.38 104 ARG A O 1
#

Sequence (104 aa):
MHRHGTQQRYRRGAMTPDMAPTSERELQEQVVALADLYGWLRYHTFDSRRSSPGFPDLVAVHPLRPEWGIIALELKAKRGRVTPAQQAWIMALRRAGAHAQVVR